Protein AF-A0A957KM39-F1 (afdb_monomer_lite)

Radius of gyration: 27.46 Å; chains: 1; bounding box: 41×81×30 Å

Sequence (98 aa):
MRTLLRTGLLAGTLAALVLLSGAFLAPDPVAAQTIPPLPTPVGMADAECRGCHGDKTDVLTLPSGETLPLGVDLPALDLSPHSVHSDPSVSCTSCHIN

Structure (mmCIF, N/CA/C/O backbone):
data_AF-A0A957KM39-F1
#
_entry.id   AF-A0A957KM39-F1
#
loop_
_atom_site.group_PDB
_atom_site.id
_atom_site.type_symbol
_atom_site.label_atom_id
_atom_site.label_alt_id
_atom_site.label_comp_id
_atom_site.label_asym_id
_atom_site.label_entity_id
_atom_site.label_seq_id
_atom_site.pdbx_PDB_ins_code
_atom_site.Cartn_x
_atom_site.Cartn_y
_atom_site.Cartn_z
_atom_site.occupancy
_atom_site.B_iso_or_equiv
_atom_site.auth_seq_id
_atom_site.auth_comp_id
_atom_site.auth_asym_id
_atom_site.auth_atom_id
_atom_site.pdbx_PDB_model_num
ATOM 1 N N . MET A 1 1 ? -22.652 68.124 9.774 1.00 52.94 1 MET A N 1
ATOM 2 C CA . MET A 1 1 ? -21.218 67.875 9.474 1.00 52.94 1 MET A CA 1
ATOM 3 C C . MET A 1 1 ? -20.543 66.940 10.486 1.00 52.94 1 MET A C 1
ATOM 5 O O . MET A 1 1 ? -19.884 66.006 10.061 1.00 52.94 1 MET A O 1
ATOM 9 N N . ARG A 1 2 ? -20.743 67.101 11.805 1.00 56.28 2 ARG A N 1
ATOM 10 C CA . ARG A 1 2 ? -20.129 66.234 12.841 1.00 56.28 2 ARG A CA 1
ATOM 11 C C . ARG A 1 2 ? -20.589 64.761 12.852 1.00 56.28 2 ARG A C 1
ATOM 13 O O . ARG A 1 2 ? -19.818 63.896 13.249 1.00 56.28 2 ARG A O 1
ATOM 20 N N . THR A 1 3 ? -21.810 64.464 12.405 1.00 48.03 3 THR A N 1
ATOM 21 C CA . THR A 1 3 ? -22.380 63.100 12.414 1.00 48.03 3 THR A CA 1
ATOM 22 C C . THR A 1 3 ? -21.848 62.218 11.278 1.00 48.03 3 THR A C 1
ATOM 24 O O . THR A 1 3 ? -21.624 61.034 11.488 1.00 48.03 3 THR A O 1
ATOM 27 N N . LEU A 1 4 ? -21.555 62.811 10.112 1.00 50.31 4 LEU A N 1
ATOM 28 C CA . LEU A 1 4 ? -21.007 62.114 8.936 1.00 50.31 4 LEU A CA 1
ATOM 29 C C . LEU A 1 4 ? -19.531 61.715 9.122 1.00 50.31 4 LEU A C 1
ATOM 31 O O . LEU A 1 4 ? -19.083 60.701 8.595 1.00 50.31 4 LEU A O 1
ATOM 35 N N . LEU A 1 5 ? -18.785 62.486 9.923 1.00 51.44 5 LEU A N 1
ATOM 36 C CA . LEU A 1 5 ? -17.384 62.203 10.242 1.00 51.44 5 LEU A CA 1
ATOM 37 C C . LEU A 1 5 ? -17.235 60.978 11.168 1.00 51.44 5 LEU A C 1
ATOM 39 O O . LEU A 1 5 ? -16.261 60.239 11.070 1.00 51.44 5 LEU A O 1
ATOM 43 N N . ARG A 1 6 ? -18.218 60.735 12.049 1.00 52.91 6 ARG A N 1
ATOM 44 C CA . ARG A 1 6 ? -18.227 59.588 12.976 1.00 52.91 6 ARG A CA 1
ATOM 45 C C . ARG A 1 6 ? -18.575 58.269 12.285 1.00 52.91 6 ARG A C 1
ATOM 47 O O . ARG A 1 6 ? -17.987 57.246 12.617 1.00 52.91 6 ARG A O 1
ATOM 54 N N . THR A 1 7 ? -19.484 58.289 11.313 1.00 54.59 7 THR A N 1
ATOM 55 C CA . THR A 1 7 ? -19.865 57.092 10.545 1.00 54.59 7 THR A CA 1
ATOM 56 C C . THR A 1 7 ? -18.756 56.626 9.602 1.00 54.59 7 THR A C 1
ATOM 58 O O . THR A 1 7 ? -18.544 55.425 9.473 1.00 54.59 7 THR A O 1
ATOM 61 N N . GLY A 1 8 ? -17.996 57.553 9.004 1.00 55.25 8 GLY A N 1
ATOM 62 C CA . GLY A 1 8 ? -16.839 57.206 8.168 1.00 55.25 8 GLY A CA 1
ATOM 63 C C . GLY A 1 8 ? -15.703 56.542 8.953 1.00 55.25 8 GLY A C 1
ATOM 64 O O . GLY A 1 8 ? -15.090 55.594 8.469 1.00 55.25 8 GLY A O 1
ATOM 65 N N . LEU A 1 9 ? -15.470 56.985 10.194 1.00 59.25 9 LEU A N 1
ATOM 66 C CA . LEU A 1 9 ? -14.422 56.427 11.053 1.00 59.25 9 LEU A CA 1
ATOM 67 C C . LEU A 1 9 ? -14.745 54.992 11.509 1.00 59.25 9 LEU A C 1
ATOM 69 O O . LEU A 1 9 ? -13.861 54.144 11.518 1.00 59.25 9 LEU A O 1
ATOM 73 N N . LEU A 1 10 ? -16.014 54.710 11.833 1.00 58.81 10 LEU A N 1
ATOM 74 C CA . LEU A 1 10 ? -16.478 53.373 12.232 1.00 58.81 10 LEU A CA 1
ATOM 75 C C . LEU A 1 10 ? -16.477 52.368 11.069 1.00 58.81 10 LEU A C 1
ATOM 77 O O . LEU A 1 10 ? -16.127 51.206 11.260 1.00 58.81 10 LEU A O 1
ATOM 81 N N . ALA A 1 11 ? -16.840 52.802 9.859 1.00 61.09 11 ALA A N 1
ATOM 82 C CA . ALA A 1 11 ? -16.793 51.939 8.678 1.00 61.09 11 ALA A CA 1
ATOM 83 C C . ALA A 1 11 ? -15.347 51.585 8.281 1.00 61.09 11 ALA A C 1
ATOM 85 O O . ALA A 1 11 ? -15.067 50.446 7.908 1.00 61.09 11 ALA A O 1
ATOM 86 N N . GLY A 1 12 ? -14.418 52.540 8.414 1.00 61.66 12 GLY A N 1
ATOM 87 C CA . GLY A 1 12 ? -12.999 52.323 8.129 1.00 61.66 12 GLY A CA 1
ATOM 88 C C . GLY A 1 12 ? -12.333 51.329 9.083 1.00 61.66 12 GLY A C 1
ATOM 89 O O . GLY A 1 12 ? -11.574 50.470 8.638 1.00 61.66 12 GLY A O 1
ATOM 90 N N . THR A 1 13 ? -12.645 51.389 10.382 1.00 62.62 13 THR A N 1
ATOM 91 C CA . THR A 1 13 ? -12.073 50.453 11.363 1.00 62.62 13 THR A CA 1
ATOM 92 C C . THR A 1 13 ? -12.600 49.031 11.194 1.00 62.62 13 THR A C 1
ATOM 94 O O . THR A 1 13 ? -11.820 48.090 11.305 1.00 62.62 13 THR A O 1
ATOM 97 N N . LEU A 1 14 ? -13.884 48.857 10.861 1.00 64.50 14 LEU A N 1
ATOM 98 C CA . LEU A 1 14 ? -14.466 47.541 10.569 1.00 64.50 14 LEU A CA 1
ATOM 99 C C . LEU A 1 14 ? -13.842 46.891 9.327 1.00 64.50 14 LEU A C 1
ATOM 101 O O . LEU A 1 14 ? -13.465 45.723 9.378 1.00 64.50 14 LEU A O 1
ATOM 105 N N . ALA A 1 15 ? -13.669 47.645 8.237 1.00 64.00 15 ALA A N 1
ATOM 106 C CA . ALA A 1 15 ? -13.032 47.130 7.024 1.00 64.00 15 ALA A CA 1
ATOM 107 C C . ALA A 1 15 ? -11.559 46.746 7.257 1.00 64.00 15 ALA A C 1
ATOM 109 O O . ALA A 1 15 ? -11.111 45.699 6.790 1.00 64.00 15 ALA A O 1
ATOM 110 N N . ALA A 1 16 ? -10.823 47.552 8.031 1.00 63.06 16 ALA A N 1
ATOM 111 C CA . ALA A 1 16 ? -9.444 47.247 8.402 1.00 63.06 16 ALA A CA 1
ATOM 112 C C . ALA A 1 16 ? -9.344 45.980 9.268 1.00 63.06 16 ALA A C 1
ATOM 114 O O . ALA A 1 16 ? -8.452 45.167 9.043 1.00 63.06 16 ALA A O 1
ATOM 115 N N . LEU A 1 17 ? -10.276 45.771 10.207 1.00 63.25 17 LEU A N 1
ATOM 116 C CA . LEU A 1 17 ? -10.296 44.575 11.056 1.00 63.25 17 LEU A CA 1
ATOM 117 C C . LEU A 1 17 ? -10.560 43.297 10.243 1.00 63.25 17 LEU A C 1
ATOM 119 O O . LEU A 1 17 ? -9.912 42.276 10.472 1.00 63.25 17 LEU A O 1
ATOM 123 N N . VAL A 1 18 ? -11.478 43.353 9.272 1.00 65.44 18 VAL A N 1
ATOM 124 C CA . VAL A 1 18 ? -11.811 42.210 8.402 1.00 65.44 18 VAL A CA 1
ATOM 125 C C . VAL A 1 18 ? -10.627 41.832 7.510 1.00 65.44 18 VAL A C 1
ATOM 127 O O . VAL A 1 18 ? -10.300 40.652 7.398 1.00 65.44 18 VAL A O 1
ATOM 130 N N . LEU A 1 19 ? -9.932 42.819 6.939 1.00 61.44 19 LEU A N 1
ATOM 131 C CA . LEU A 1 19 ? -8.737 42.577 6.124 1.00 61.44 19 LEU A CA 1
ATOM 132 C C . LEU A 1 19 ? -7.562 42.032 6.951 1.00 61.44 19 LEU A C 1
ATOM 134 O O . LEU A 1 19 ? -6.848 41.154 6.474 1.00 61.44 19 LEU A O 1
ATOM 138 N N . LEU A 1 20 ? -7.389 42.484 8.199 1.00 60.88 20 LEU A N 1
ATOM 139 C CA . LEU A 1 20 ? -6.354 41.954 9.096 1.00 60.88 20 LEU A CA 1
ATOM 140 C C . LEU A 1 20 ? -6.638 40.511 9.545 1.00 60.88 20 LEU A C 1
ATOM 142 O O . LEU A 1 20 ? -5.707 39.753 9.797 1.00 60.88 20 LEU A O 1
ATOM 146 N N . SER A 1 21 ? -7.912 40.122 9.622 1.00 60.91 21 SER A N 1
ATOM 147 C CA . SER A 1 21 ? -8.323 38.781 10.060 1.00 60.91 21 SER A CA 1
ATOM 148 C C . SER A 1 21 ? -8.055 37.707 9.000 1.00 60.91 21 SER A C 1
ATOM 150 O O . SER A 1 21 ? -7.763 36.566 9.343 1.00 60.91 21 SER A O 1
ATOM 152 N N . GLY A 1 22 ? -8.113 38.061 7.710 1.00 59.81 22 GLY A N 1
ATOM 153 C CA . GLY A 1 22 ? -7.903 37.113 6.608 1.00 59.81 22 GLY A CA 1
ATOM 154 C C . GLY A 1 22 ? -6.463 36.605 6.471 1.00 59.81 22 GLY A C 1
ATOM 155 O O . GLY A 1 22 ? -6.250 35.521 5.937 1.00 59.81 22 GLY A O 1
ATOM 156 N N . ALA A 1 23 ? -5.477 37.344 6.988 1.00 60.75 23 ALA A N 1
ATOM 157 C CA . ALA A 1 23 ? -4.064 36.966 6.908 1.00 60.75 23 ALA A CA 1
ATOM 158 C C . ALA A 1 23 ? -3.674 35.812 7.855 1.00 60.75 23 ALA A C 1
ATOM 160 O O . ALA A 1 23 ? -2.641 35.185 7.648 1.00 60.75 23 ALA A O 1
ATOM 161 N N . PHE A 1 24 ? -4.497 35.504 8.864 1.00 60.94 24 PHE A N 1
ATOM 162 C CA . PHE A 1 24 ? -4.223 34.449 9.850 1.00 60.94 24 PHE A CA 1
ATOM 163 C C . PHE A 1 24 ? -4.819 33.079 9.494 1.00 60.94 24 PHE A C 1
ATOM 165 O O . PHE A 1 24 ? -4.591 32.120 10.223 1.00 60.94 24 PHE A O 1
ATOM 172 N N . LEU A 1 25 ? -5.580 32.966 8.397 1.00 62.44 25 LEU A N 1
ATOM 173 C CA . LEU A 1 25 ? -6.160 31.691 7.947 1.00 62.44 25 LEU A CA 1
ATOM 174 C C . LEU A 1 25 ? -5.343 30.999 6.847 1.00 62.44 25 LEU A C 1
ATOM 176 O O . LEU A 1 25 ? -5.796 29.995 6.301 1.00 62.44 25 LEU A O 1
ATOM 180 N N . ALA A 1 26 ? -4.162 31.514 6.496 1.00 68.19 26 ALA A N 1
ATOM 181 C CA . ALA A 1 26 ? -3.289 30.810 5.568 1.00 68.19 26 ALA A CA 1
ATOM 182 C C . ALA A 1 26 ? -2.786 29.518 6.244 1.00 68.19 26 ALA A C 1
ATOM 184 O O . ALA A 1 26 ? -2.157 29.609 7.298 1.00 68.19 26 ALA A O 1
ATOM 185 N N . PRO A 1 27 ? -3.071 28.326 5.689 1.00 68.81 27 PRO A N 1
ATOM 186 C CA . PRO A 1 27 ? -2.493 27.097 6.205 1.00 68.81 27 PRO A CA 1
ATOM 187 C C . PRO A 1 27 ? -0.975 27.148 6.020 1.00 68.81 27 PRO A C 1
ATOM 189 O O . PRO A 1 27 ? -0.490 27.534 4.953 1.00 68.81 27 PRO A O 1
ATOM 192 N N . ASP A 1 28 ? -0.232 26.761 7.056 1.00 76.50 28 ASP A N 1
ATOM 193 C CA . ASP A 1 28 ? 1.218 26.648 6.960 1.00 76.50 28 ASP A CA 1
ATOM 194 C C . ASP A 1 28 ? 1.597 25.670 5.834 1.00 76.50 28 ASP A C 1
ATOM 196 O O . ASP A 1 28 ? 0.977 24.605 5.702 1.00 76.50 28 ASP A O 1
ATOM 200 N N . PRO A 1 29 ? 2.617 25.988 5.017 1.00 72.19 29 PRO A N 1
ATOM 201 C CA . PRO A 1 29 ? 3.154 25.030 4.069 1.00 72.19 29 PRO A CA 1
ATOM 202 C C . PRO A 1 29 ? 3.765 23.864 4.853 1.00 72.19 29 PRO A C 1
ATOM 204 O O . PRO A 1 29 ? 4.843 23.977 5.438 1.00 72.19 29 PRO A O 1
ATOM 207 N N . VAL A 1 30 ? 3.067 22.728 4.872 1.00 77.00 30 VAL A N 1
ATOM 208 C CA . VAL A 1 30 ? 3.587 21.485 5.444 1.00 77.00 30 VAL A CA 1
ATOM 209 C C . VAL A 1 30 ? 4.692 20.979 4.523 1.00 77.00 30 VAL A C 1
ATOM 211 O O . VAL A 1 30 ? 4.436 20.407 3.465 1.00 77.00 30 VAL A O 1
ATOM 214 N N . ALA A 1 31 ? 5.938 21.223 4.917 1.00 78.56 31 ALA A N 1
ATOM 215 C CA . ALA A 1 31 ? 7.087 20.605 4.281 1.00 78.56 31 ALA A CA 1
ATOM 216 C C . ALA A 1 31 ? 7.097 19.102 4.600 1.00 78.56 31 ALA A C 1
ATOM 218 O O . ALA A 1 31 ? 6.934 18.698 5.754 1.00 78.56 31 ALA A O 1
ATOM 219 N N . ALA A 1 32 ? 7.300 18.273 3.574 1.00 72.69 32 ALA A N 1
ATOM 220 C CA . ALA A 1 32 ? 7.518 16.846 3.760 1.00 72.69 32 ALA A CA 1
ATOM 221 C C . ALA A 1 32 ? 8.784 16.624 4.601 1.00 72.69 32 ALA A C 1
ATOM 223 O O . ALA A 1 32 ? 9.827 17.234 4.361 1.00 72.69 32 ALA A O 1
ATOM 224 N N . GLN A 1 33 ? 8.680 15.759 5.604 1.00 72.25 33 GLN A N 1
ATOM 225 C CA . GLN A 1 33 ? 9.800 15.441 6.479 1.00 72.25 33 GLN A CA 1
ATOM 226 C C . GLN A 1 33 ? 10.749 14.498 5.741 1.00 72.25 33 GLN A C 1
ATOM 228 O O . GLN A 1 33 ? 10.316 13.493 5.178 1.00 72.25 33 GLN A O 1
ATOM 233 N N . THR A 1 34 ? 12.046 14.802 5.743 1.00 60.69 34 THR A N 1
ATOM 234 C CA . THR A 1 34 ? 13.058 13.909 5.175 1.00 60.69 34 THR A CA 1
ATOM 235 C C . THR A 1 34 ? 13.310 12.763 6.150 1.00 60.69 34 THR A C 1
ATOM 237 O O . THR A 1 34 ? 13.966 12.953 7.176 1.00 60.69 34 THR A O 1
ATOM 240 N N . ILE A 1 35 ? 12.776 11.582 5.847 1.00 59.94 35 ILE A N 1
ATOM 241 C CA . ILE A 1 35 ? 13.060 10.357 6.599 1.00 59.94 35 ILE A CA 1
ATOM 242 C C . ILE A 1 35 ? 14.457 9.863 6.173 1.00 59.94 35 ILE A C 1
ATOM 244 O O . ILE A 1 35 ? 14.707 9.758 4.970 1.00 59.94 35 ILE A O 1
ATOM 248 N N . PRO A 1 36 ? 15.387 9.589 7.110 1.00 65.56 36 PRO A N 1
ATOM 249 C CA . PRO A 1 36 ? 16.666 8.963 6.783 1.00 65.56 36 PRO A CA 1
ATOM 250 C C . PRO A 1 36 ? 16.443 7.660 6.000 1.00 65.56 36 PRO A C 1
ATOM 252 O O . PRO A 1 36 ? 15.515 6.923 6.341 1.00 65.56 36 PRO A O 1
ATOM 255 N N . PRO A 1 37 ? 17.267 7.340 4.984 1.00 60.25 37 PRO A N 1
ATOM 256 C CA . PRO A 1 37 ? 17.115 6.091 4.250 1.00 60.25 37 PRO A CA 1
ATOM 257 C C . PRO A 1 37 ? 17.269 4.922 5.226 1.00 60.25 37 PRO A C 1
ATOM 259 O O . PRO A 1 37 ? 18.297 4.807 5.901 1.00 60.25 37 PRO A O 1
ATOM 262 N N . LEU A 1 38 ? 16.238 4.077 5.337 1.00 58.47 38 LEU A N 1
ATOM 263 C CA . LEU A 1 38 ? 16.347 2.869 6.147 1.00 58.47 38 LEU A CA 1
ATOM 264 C C . LEU A 1 38 ? 17.379 1.912 5.521 1.00 58.47 38 LEU A C 1
ATOM 266 O O . LEU A 1 38 ? 17.594 1.949 4.303 1.00 58.47 38 LEU A O 1
ATOM 270 N N . PRO A 1 39 ? 18.042 1.066 6.338 1.00 57.81 39 PRO A N 1
ATOM 271 C CA . PRO A 1 39 ? 18.956 0.057 5.825 1.00 57.81 39 PRO A CA 1
ATOM 272 C C . PRO A 1 39 ? 18.207 -0.788 4.804 1.00 57.81 39 PRO A C 1
ATOM 274 O O . PRO A 1 39 ? 17.157 -1.336 5.124 1.00 57.81 39 PRO A O 1
ATOM 277 N N . THR A 1 40 ? 18.726 -0.855 3.579 1.00 54.50 40 THR A N 1
ATOM 278 C CA . THR A 1 40 ? 18.084 -1.571 2.479 1.00 54.50 40 THR A CA 1
ATOM 279 C C . THR A 1 40 ? 18.012 -3.048 2.865 1.00 54.50 40 THR A C 1
ATOM 281 O O . THR A 1 40 ? 19.066 -3.688 2.969 1.00 54.50 40 THR A O 1
ATOM 284 N N . PRO A 1 41 ? 16.819 -3.625 3.103 1.00 54.53 41 PRO A N 1
ATOM 285 C CA . PRO A 1 41 ? 16.704 -5.071 3.150 1.00 54.53 41 PRO A CA 1
ATOM 286 C C . PRO A 1 41 ? 17.171 -5.592 1.789 1.00 54.53 41 PRO A C 1
ATOM 288 O O . PRO A 1 41 ? 16.931 -4.943 0.769 1.00 54.53 41 PRO A O 1
ATOM 291 N N . VAL A 1 42 ? 17.861 -6.734 1.756 1.00 54.69 42 VAL A N 1
ATOM 292 C CA . VAL A 1 42 ? 18.184 -7.417 0.496 1.00 54.69 42 VAL A CA 1
ATOM 293 C C . VAL A 1 42 ? 16.849 -7.663 -0.214 1.00 54.69 42 VAL A C 1
ATOM 295 O O . VAL A 1 42 ? 16.031 -8.448 0.257 1.00 54.69 42 VAL A O 1
ATOM 298 N N . GLY A 1 43 ? 16.589 -6.855 -1.244 1.00 54.44 43 GLY A N 1
ATOM 299 C CA . GLY A 1 43 ? 15.235 -6.519 -1.668 1.00 54.44 43 GLY A CA 1
ATOM 300 C C . GLY A 1 43 ? 14.513 -7.706 -2.279 1.00 54.44 43 GLY A C 1
ATOM 301 O O . GLY A 1 43 ? 14.920 -8.214 -3.323 1.00 54.44 43 GLY A O 1
ATOM 302 N N . MET A 1 44 ? 13.409 -8.115 -1.658 1.00 62.19 44 MET A N 1
ATOM 303 C CA . MET A 1 44 ? 12.368 -8.806 -2.405 1.00 62.19 44 MET A CA 1
ATOM 304 C C . MET A 1 44 ? 11.820 -7.830 -3.447 1.00 62.19 44 MET A C 1
ATOM 306 O O . MET A 1 44 ? 11.553 -6.671 -3.131 1.00 62.19 44 MET A O 1
ATOM 310 N N . ALA A 1 45 ? 11.686 -8.282 -4.692 1.00 72.69 45 ALA A N 1
ATOM 311 C CA . ALA A 1 45 ? 11.033 -7.482 -5.716 1.00 72.69 45 ALA A CA 1
ATOM 312 C C . ALA A 1 45 ? 9.552 -7.296 -5.357 1.00 72.69 45 ALA A C 1
ATOM 314 O O . ALA A 1 45 ? 8.919 -8.222 -4.852 1.00 72.69 45 ALA A O 1
ATOM 315 N N . ASP A 1 46 ? 8.977 -6.141 -5.692 1.00 81.94 46 ASP A N 1
ATOM 316 C CA . ASP A 1 46 ? 7.555 -5.846 -5.463 1.00 81.94 46 ASP A CA 1
ATOM 317 C C . ASP A 1 46 ? 6.616 -6.924 -6.012 1.00 81.94 46 ASP A C 1
ATOM 319 O O . ASP A 1 46 ? 5.567 -7.184 -5.430 1.00 81.94 46 ASP A O 1
ATOM 323 N N . ALA A 1 47 ? 7.003 -7.584 -7.107 1.00 82.31 47 ALA A N 1
ATOM 324 C CA . ALA A 1 47 ? 6.252 -8.693 -7.684 1.00 82.31 47 ALA A CA 1
ATOM 325 C C . ALA A 1 47 ? 6.011 -9.835 -6.677 1.00 82.31 47 ALA A C 1
ATOM 327 O O . ALA A 1 47 ? 4.912 -10.384 -6.631 1.00 82.31 47 ALA A O 1
ATOM 328 N N . GLU A 1 48 ? 6.997 -10.143 -5.832 1.00 85.62 48 GLU A N 1
ATOM 329 C CA . GLU A 1 48 ? 6.893 -11.193 -4.813 1.00 85.62 48 GLU A CA 1
ATOM 330 C C . GLU A 1 48 ? 5.912 -10.793 -3.703 1.00 85.62 48 GLU A C 1
ATOM 332 O O . GLU A 1 48 ? 5.085 -11.596 -3.273 1.00 85.62 48 GLU A O 1
ATOM 337 N N . CYS A 1 49 ? 5.944 -9.527 -3.272 1.00 86.69 49 CYS A N 1
ATOM 338 C CA . CYS A 1 49 ? 4.981 -8.995 -2.307 1.00 86.69 49 CYS A CA 1
ATOM 339 C C . CYS A 1 49 ? 3.561 -9.011 -2.891 1.00 86.69 49 CYS A C 1
ATOM 341 O O . CYS A 1 49 ? 2.619 -9.484 -2.253 1.00 86.69 49 CYS A O 1
ATOM 343 N N . ARG A 1 50 ? 3.410 -8.523 -4.126 1.00 88.56 50 ARG A N 1
ATOM 344 C CA . ARG A 1 50 ? 2.125 -8.415 -4.824 1.00 88.56 50 ARG A CA 1
ATOM 345 C C . ARG A 1 50 ? 1.462 -9.762 -5.075 1.00 88.56 50 ARG A C 1
ATOM 347 O O . ARG A 1 50 ? 0.241 -9.807 -5.004 1.00 88.56 50 ARG A O 1
ATOM 354 N N . GLY A 1 51 ? 2.225 -10.829 -5.314 1.00 88.62 51 GLY A N 1
ATOM 355 C CA . GLY A 1 51 ? 1.669 -12.172 -5.505 1.00 88.62 51 GLY A CA 1
ATOM 356 C C . GLY A 1 51 ? 0.806 -12.604 -4.318 1.00 88.62 51 GLY A C 1
ATOM 357 O O . GLY A 1 51 ? -0.403 -12.757 -4.441 1.00 88.62 51 GLY A O 1
ATOM 358 N N . CYS A 1 52 ? 1.399 -12.706 -3.129 1.00 89.06 52 CYS A N 1
ATOM 359 C CA . CYS A 1 52 ? 0.659 -13.152 -1.946 1.00 89.06 52 CYS A CA 1
ATOM 360 C C . CYS A 1 52 ? -0.345 -12.109 -1.426 1.00 89.06 52 CYS A C 1
ATOM 362 O O . CYS A 1 52 ? -1.415 -12.473 -0.939 1.00 89.06 52 CYS A O 1
ATOM 364 N N . HIS A 1 53 ? -0.009 -10.815 -1.480 1.00 90.00 53 HIS A N 1
ATOM 365 C CA . HIS A 1 53 ? -0.864 -9.766 -0.910 1.00 90.00 53 HIS A CA 1
ATOM 366 C C . HIS A 1 53 ? -2.025 -9.344 -1.815 1.00 90.00 53 HIS A C 1
ATOM 368 O O . HIS A 1 53 ? -3.052 -8.908 -1.291 1.00 90.00 53 HIS A O 1
ATOM 374 N N . GLY A 1 54 ? -1.881 -9.474 -3.136 1.00 90.06 54 GLY A N 1
ATOM 375 C CA . GLY A 1 54 ? -2.957 -9.229 -4.098 1.00 90.06 54 GLY A CA 1
ATOM 376 C C . GLY A 1 54 ? -4.006 -10.338 -4.109 1.00 90.06 54 GLY A C 1
ATOM 377 O O . GLY A 1 54 ? -5.185 -10.059 -4.306 1.00 90.06 54 GLY A O 1
ATOM 378 N N . ASP A 1 55 ? -3.598 -11.574 -3.817 1.00 91.44 55 ASP A N 1
ATOM 379 C CA . ASP A 1 55 ? -4.496 -12.734 -3.774 1.00 91.44 55 ASP A CA 1
ATOM 380 C C . ASP A 1 55 ? -5.263 -12.859 -2.445 1.00 91.44 55 ASP A C 1
ATOM 382 O O . ASP A 1 55 ? -6.157 -13.696 -2.299 1.00 91.44 55 ASP A O 1
ATOM 386 N N . LYS A 1 56 ? -4.935 -12.037 -1.441 1.00 93.75 56 LYS A N 1
ATOM 387 C CA . LYS A 1 56 ? -5.572 -12.089 -0.123 1.00 93.75 56 LYS A CA 1
ATOM 388 C C . LYS A 1 56 ? -6.974 -11.479 -0.170 1.00 93.75 56 LYS A C 1
ATOM 390 O O . LYS A 1 56 ? -7.136 -10.265 -0.243 1.00 93.75 56 LYS A O 1
ATOM 395 N N . THR A 1 57 ? -7.993 -12.321 -0.015 1.00 93.88 57 THR A N 1
ATOM 396 C CA . THR A 1 57 ? -9.411 -11.912 -0.028 1.00 93.88 57 THR A CA 1
ATOM 397 C C . THR A 1 57 ? -10.067 -11.889 1.353 1.00 93.88 57 THR A C 1
ATOM 399 O O . THR A 1 57 ? -11.288 -11.777 1.454 1.00 93.88 57 THR A O 1
ATOM 402 N N . ASP A 1 58 ? -9.288 -12.053 2.424 1.00 94.88 58 ASP A N 1
ATOM 403 C CA . ASP A 1 58 ? -9.827 -12.078 3.782 1.00 94.88 58 ASP A CA 1
ATOM 404 C C . ASP A 1 58 ? -10.478 -10.743 4.151 1.00 94.88 58 ASP A C 1
ATOM 406 O O . ASP A 1 58 ? -9.982 -9.666 3.810 1.00 94.88 58 ASP A O 1
ATOM 410 N N . VAL A 1 59 ? -11.562 -10.823 4.918 1.00 96.44 59 VAL A N 1
ATOM 411 C CA . VAL A 1 59 ? -12.288 -9.663 5.434 1.00 96.44 59 VAL A CA 1
ATOM 412 C C . VAL A 1 59 ? -12.394 -9.785 6.945 1.00 96.44 59 VAL A C 1
ATOM 414 O O . VAL A 1 59 ? -12.858 -10.796 7.473 1.00 96.44 59 VAL A O 1
ATOM 417 N N . LEU A 1 60 ? -11.983 -8.736 7.650 1.00 96.81 60 LEU A N 1
ATOM 418 C CA . LEU A 1 60 ? -12.162 -8.614 9.088 1.00 96.81 60 LEU A CA 1
ATOM 419 C C . LEU A 1 60 ? -13.473 -7.890 9.381 1.00 96.81 60 LEU A C 1
ATOM 421 O O . LEU A 1 60 ? -13.692 -6.787 8.891 1.00 96.81 60 LEU A O 1
ATOM 425 N N . THR A 1 61 ? -14.325 -8.480 10.219 1.00 97.88 61 THR A N 1
ATOM 426 C CA . THR A 1 61 ? -15.467 -7.761 10.803 1.00 97.88 61 THR A CA 1
ATOM 427 C C . THR A 1 61 ? -15.033 -7.139 12.123 1.00 97.88 61 THR A C 1
ATOM 429 O O . THR A 1 61 ? -14.598 -7.841 13.037 1.00 97.88 61 THR A O 1
ATOM 432 N N . LEU A 1 62 ? -15.121 -5.818 12.217 1.00 97.19 62 LEU A N 1
ATOM 433 C CA . LEU A 1 62 ? -14.784 -5.060 13.415 1.00 97.19 62 LEU A CA 1
ATOM 434 C C . LEU A 1 62 ? -15.901 -5.189 14.468 1.00 97.19 62 LEU A C 1
ATOM 436 O O . LEU A 1 62 ? -17.048 -5.465 14.115 1.00 97.19 62 LEU A O 1
ATOM 440 N N . PRO A 1 63 ? -15.628 -4.926 15.762 1.00 97.81 63 PRO A N 1
ATOM 441 C CA . PRO A 1 63 ? -16.659 -4.952 16.808 1.00 97.81 63 PRO A CA 1
ATOM 442 C C . PRO A 1 63 ? -17.832 -3.986 16.576 1.00 97.81 63 PRO A C 1
ATOM 444 O O . PRO A 1 63 ? -18.911 -4.191 17.121 1.00 97.81 63 PRO A O 1
ATOM 447 N N . SER A 1 64 ? -17.630 -2.941 15.766 1.00 97.38 64 SER A N 1
ATOM 448 C CA . SER A 1 64 ? -18.680 -2.017 15.321 1.00 97.38 64 SER A CA 1
ATOM 449 C C . SER A 1 64 ? -19.645 -2.624 14.294 1.00 97.38 64 SER A C 1
ATOM 451 O O . SER A 1 64 ? -20.691 -2.035 14.031 1.00 97.38 64 SER A O 1
ATOM 453 N N . GLY A 1 65 ? -19.304 -3.772 13.701 1.00 97.50 65 GLY A N 1
ATOM 454 C CA . GLY A 1 65 ? -20.022 -4.397 12.587 1.00 97.50 65 GLY A CA 1
ATOM 455 C C . GLY A 1 65 ? -19.526 -3.978 11.199 1.00 97.50 65 GLY A C 1
ATOM 456 O O . GLY A 1 65 ? -19.991 -4.524 10.204 1.00 97.50 65 GLY A O 1
ATOM 457 N N . GLU A 1 66 ? -18.582 -3.040 11.112 1.00 98.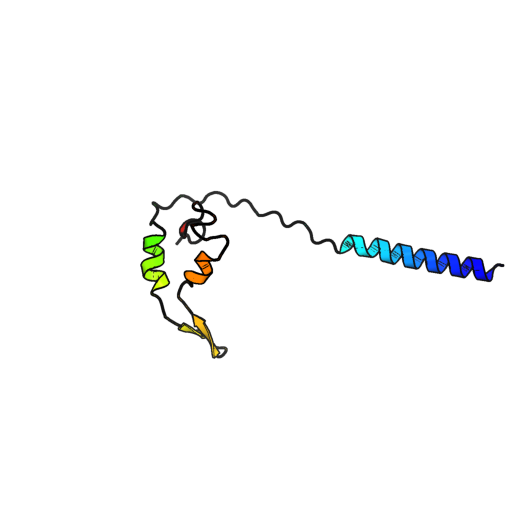12 66 GLU A N 1
ATOM 458 C CA . GLU A 1 66 ? -17.961 -2.638 9.847 1.00 98.12 66 GLU A CA 1
ATOM 459 C C . GLU A 1 66 ? -16.992 -3.713 9.330 1.00 98.12 66 GLU A C 1
ATOM 461 O O . GLU A 1 66 ? -16.393 -4.455 10.112 1.00 98.12 66 GLU A O 1
ATOM 466 N N . THR A 1 67 ? -16.826 -3.802 8.010 1.00 97.69 67 THR A N 1
ATOM 467 C CA . THR A 1 67 ? -15.943 -4.779 7.362 1.00 97.69 67 THR A CA 1
ATOM 468 C C . THR A 1 67 ? -14.718 -4.110 6.757 1.00 97.69 67 THR A C 1
ATOM 470 O O . THR A 1 67 ? -14.857 -3.157 5.993 1.00 97.69 67 THR A O 1
ATOM 473 N N . LEU A 1 68 ? -13.538 -4.666 7.022 1.00 95.19 68 LEU A N 1
ATOM 474 C CA . LEU A 1 68 ? -12.263 -4.214 6.477 1.00 95.19 68 LEU A CA 1
ATOM 475 C C . LEU A 1 68 ? -11.620 -5.329 5.635 1.00 95.19 68 LEU A C 1
ATOM 477 O O . LEU A 1 68 ? -11.274 -6.378 6.190 1.00 95.19 68 LEU A O 1
ATOM 481 N N . PRO A 1 69 ? -11.433 -5.131 4.319 1.00 93.69 69 PRO A N 1
ATOM 482 C CA . PRO A 1 69 ? -10.605 -6.015 3.508 1.00 93.69 69 PRO A CA 1
ATOM 483 C C . PRO A 1 69 ? -9.169 -6.025 4.038 1.00 93.69 69 PRO A C 1
ATOM 485 O O . PRO A 1 69 ? -8.599 -4.971 4.314 1.00 93.69 69 PRO A O 1
ATOM 488 N N . LEU A 1 70 ? -8.582 -7.210 4.191 1.00 91.94 70 LEU A N 1
ATOM 489 C CA . LEU A 1 70 ? -7.218 -7.376 4.707 1.00 91.94 70 LEU A CA 1
ATOM 490 C C . LEU A 1 70 ? -6.164 -7.538 3.601 1.00 91.94 70 LEU A C 1
ATOM 492 O O . LEU A 1 70 ? -4.981 -7.691 3.909 1.00 91.94 70 LEU A O 1
ATOM 496 N N . GLY A 1 71 ? -6.587 -7.573 2.337 1.00 91.75 71 GLY A N 1
ATOM 497 C CA . GLY A 1 71 ? -5.705 -7.581 1.170 1.00 91.75 71 GLY A CA 1
ATOM 498 C C . GLY A 1 71 ? -5.228 -6.185 0.776 1.00 91.75 71 GLY A C 1
ATOM 499 O O . GLY A 1 71 ? -5.754 -5.175 1.247 1.00 91.75 71 GLY A O 1
ATOM 500 N N . VAL A 1 72 ? -4.233 -6.132 -0.110 1.00 90.94 72 VAL A N 1
ATOM 501 C CA . VAL A 1 72 ? -3.805 -4.874 -0.739 1.00 90.94 72 VAL A CA 1
ATOM 502 C C . VAL A 1 72 ? -4.591 -4.691 -2.031 1.00 90.94 72 VAL A C 1
ATOM 504 O O . VAL A 1 72 ? -4.531 -5.535 -2.921 1.00 90.94 72 VAL A O 1
ATOM 507 N N . ASP A 1 73 ? -5.299 -3.570 -2.154 1.00 91.75 73 ASP A N 1
ATOM 508 C CA . ASP A 1 73 ? -5.969 -3.186 -3.398 1.00 91.75 73 ASP A CA 1
ATOM 509 C C . ASP A 1 73 ? -4.919 -2.748 -4.436 1.00 91.75 73 ASP A C 1
ATOM 511 O O . ASP A 1 73 ? -4.529 -1.580 -4.509 1.00 91.75 73 ASP A O 1
ATOM 515 N N . LEU A 1 74 ? -4.399 -3.717 -5.199 1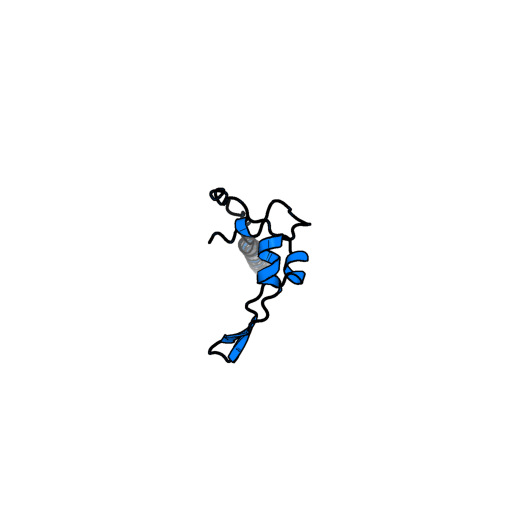.00 90.06 74 LEU A N 1
ATOM 516 C CA . LEU A 1 74 ? -3.387 -3.474 -6.229 1.00 90.06 74 LEU A CA 1
ATOM 517 C C . LEU A 1 74 ? -3.879 -2.525 -7.334 1.00 90.06 74 LEU A C 1
ATOM 519 O O . LEU A 1 74 ? -3.113 -1.630 -7.691 1.00 90.06 74 LEU A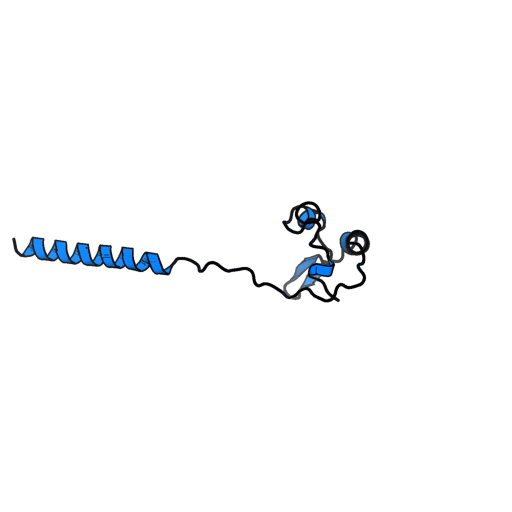 O 1
ATOM 523 N N . PRO A 1 75 ? -5.127 -2.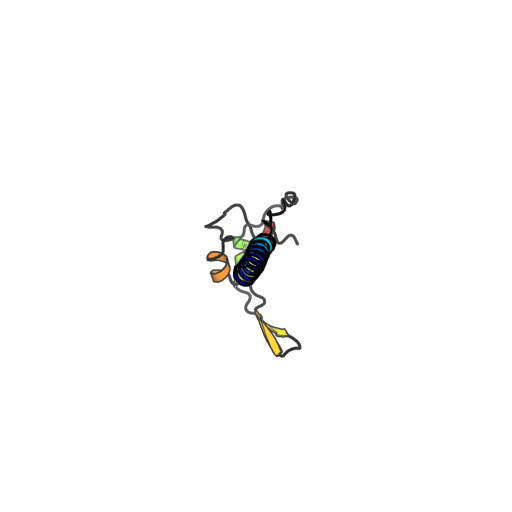634 -7.841 1.00 90.56 75 PRO A N 1
ATOM 524 C CA . PRO A 1 75 ? -5.670 -1.634 -8.758 1.00 90.56 75 PRO A CA 1
ATOM 525 C C . PRO A 1 75 ? -5.647 -0.208 -8.193 1.00 90.56 75 PRO A C 1
ATOM 527 O O . PRO A 1 75 ? -5.222 0.716 -8.887 1.00 90.56 75 PRO A O 1
ATOM 530 N N . ALA A 1 76 ? -6.063 -0.005 -6.940 1.00 90.56 76 ALA A N 1
ATOM 531 C CA . ALA A 1 76 ? -6.016 1.317 -6.315 1.00 90.56 76 ALA A CA 1
ATOM 532 C C . ALA A 1 76 ? -4.575 1.805 -6.102 1.00 90.56 76 ALA A C 1
ATOM 534 O O . ALA A 1 76 ? -4.287 2.985 -6.313 1.00 90.56 76 ALA A O 1
ATOM 535 N N . LEU A 1 77 ? -3.656 0.908 -5.733 1.00 87.75 77 LEU A N 1
ATOM 536 C CA . LEU A 1 77 ? -2.232 1.218 -5.597 1.00 87.75 77 LEU A CA 1
ATOM 537 C C . LEU A 1 77 ? -1.614 1.648 -6.936 1.00 87.75 77 LEU A C 1
ATOM 539 O O . LEU A 1 77 ? -0.862 2.623 -6.972 1.00 87.75 77 LEU A O 1
ATOM 543 N N . ASP A 1 78 ? -1.968 0.979 -8.034 1.00 87.06 78 ASP A N 1
ATOM 544 C CA . ASP A 1 78 ? -1.487 1.292 -9.386 1.00 87.06 78 ASP A CA 1
ATOM 545 C C . ASP A 1 78 ? -1.987 2.648 -9.902 1.00 87.06 78 ASP A C 1
ATOM 547 O O . ASP A 1 78 ? -1.319 3.283 -10.717 1.00 87.06 78 ASP A O 1
ATOM 551 N N . LEU A 1 79 ? -3.125 3.125 -9.395 1.00 89.12 79 LEU A N 1
ATOM 552 C CA . LEU A 1 79 ? -3.647 4.467 -9.672 1.00 89.12 79 LEU A CA 1
ATOM 553 C C . LEU A 1 79 ? -3.102 5.539 -8.717 1.00 89.12 79 LEU A C 1
ATOM 555 O O . LEU A 1 79 ? -3.369 6.728 -8.904 1.00 89.12 79 LEU A O 1
ATOM 559 N N . SER A 1 80 ? -2.353 5.142 -7.687 1.00 85.50 80 SER A N 1
ATOM 560 C CA . SER A 1 80 ? -1.802 6.062 -6.696 1.00 85.50 80 SER A CA 1
ATOM 561 C C . SER A 1 80 ? -0.468 6.681 -7.152 1.00 85.50 80 SER A C 1
ATOM 563 O O . SER A 1 80 ? 0.212 6.154 -8.039 1.00 85.50 80 SER A O 1
ATOM 565 N N . PRO A 1 81 ? -0.018 7.774 -6.510 1.00 84.62 81 PRO A N 1
ATOM 566 C CA . PRO A 1 81 ? 1.331 8.308 -6.714 1.00 84.62 81 PRO A CA 1
ATOM 567 C C . PRO A 1 81 ? 2.454 7.314 -6.383 1.00 84.62 81 PRO A C 1
ATOM 569 O O . PRO A 1 81 ? 3.561 7.481 -6.876 1.00 84.62 81 PRO A O 1
ATOM 572 N N . HIS A 1 82 ? 2.161 6.280 -5.588 1.00 79.69 82 HIS A N 1
ATOM 573 C CA . HIS A 1 82 ? 3.097 5.221 -5.202 1.00 79.69 82 HIS A CA 1
ATOM 574 C C . HIS A 1 82 ? 3.103 4.045 -6.188 1.00 79.69 82 HIS A C 1
ATOM 576 O O . HIS A 1 82 ? 3.593 2.966 -5.861 1.00 79.69 82 HIS A O 1
ATOM 582 N N . SER A 1 83 ? 2.504 4.203 -7.372 1.00 78.88 83 SER A N 1
ATOM 583 C CA . SER A 1 83 ? 2.605 3.173 -8.397 1.00 78.88 83 SER A CA 1
ATOM 584 C C . SER A 1 83 ? 4.048 3.066 -8.892 1.00 78.88 83 SER A C 1
ATOM 586 O O . SER A 1 83 ? 4.744 4.069 -9.063 1.00 78.88 83 SER A O 1
ATOM 588 N N . VAL A 1 84 ? 4.454 1.846 -9.242 1.00 69.38 84 VAL A N 1
ATOM 589 C CA . VAL A 1 84 ? 5.753 1.573 -9.879 1.00 69.38 84 VAL A CA 1
ATOM 590 C C . VAL A 1 84 ? 5.934 2.310 -11.214 1.00 69.38 84 VAL A C 1
ATOM 592 O O . VAL A 1 84 ? 7.055 2.471 -11.687 1.00 69.38 84 VAL A O 1
ATOM 595 N N . HIS A 1 85 ? 4.834 2.755 -11.831 1.00 67.62 85 HIS A N 1
ATOM 596 C CA . HIS A 1 85 ? 4.840 3.526 -13.074 1.00 67.62 85 HIS A CA 1
ATOM 597 C C . HIS A 1 85 ? 5.080 5.022 -12.830 1.00 67.62 85 HIS A C 1
ATOM 599 O O . HIS A 1 85 ? 5.615 5.702 -13.705 1.00 67.62 85 HIS A O 1
ATOM 605 N N . SER A 1 86 ? 4.674 5.528 -11.663 1.00 68.06 86 SER A N 1
ATOM 606 C CA . SER A 1 86 ? 4.789 6.935 -11.269 1.00 68.06 86 SER A CA 1
ATOM 607 C C . SER A 1 86 ? 6.125 7.226 -10.584 1.00 68.06 86 SER A C 1
ATOM 609 O O . SER A 1 86 ? 6.742 8.250 -10.870 1.00 68.06 86 SER A O 1
ATOM 611 N N . ASP A 1 87 ? 6.584 6.324 -9.713 1.00 68.81 87 ASP A N 1
ATOM 612 C CA . ASP A 1 87 ? 7.887 6.403 -9.054 1.00 68.81 87 ASP A CA 1
ATOM 613 C C . ASP A 1 87 ? 8.464 4.989 -8.825 1.00 68.81 87 ASP A C 1
ATOM 615 O O . ASP A 1 87 ? 8.124 4.325 -7.844 1.00 68.81 87 ASP A O 1
ATOM 619 N N . PRO A 1 88 ? 9.366 4.506 -9.699 1.00 66.38 88 PRO A N 1
ATOM 620 C CA . PRO A 1 88 ? 9.943 3.168 -9.580 1.00 66.38 88 PRO A CA 1
ATOM 621 C C . PRO A 1 88 ? 10.916 3.024 -8.397 1.00 66.38 88 PRO A C 1
ATOM 623 O O . PRO A 1 88 ? 11.402 1.922 -8.146 1.00 66.38 88 PRO A O 1
ATOM 626 N N . SER A 1 89 ? 11.244 4.113 -7.691 1.00 69.00 89 SER A N 1
ATOM 627 C CA . SER A 1 89 ? 12.117 4.082 -6.513 1.00 69.00 89 SER A CA 1
ATOM 628 C C . SER A 1 89 ? 11.367 3.791 -5.207 1.00 69.00 89 SER A C 1
ATOM 630 O O . SER A 1 89 ? 11.991 3.443 -4.201 1.00 69.00 89 SER A O 1
ATOM 632 N N . VAL A 1 90 ? 10.034 3.886 -5.217 1.00 77.06 90 VAL A N 1
ATOM 633 C CA . VAL A 1 90 ? 9.181 3.591 -4.062 1.00 77.06 90 VAL A CA 1
ATOM 634 C C . VAL A 1 90 ? 8.669 2.156 -4.179 1.00 77.06 90 VAL A C 1
ATOM 636 O O . VAL A 1 90 ? 7.655 1.897 -4.817 1.00 77.06 90 VAL A O 1
ATOM 639 N N . SER A 1 91 ? 9.393 1.217 -3.567 1.00 80.75 91 SER A N 1
ATOM 640 C CA . SER A 1 91 ? 8.997 -0.191 -3.472 1.00 80.75 91 SER A CA 1
ATOM 641 C C . SER A 1 91 ? 8.173 -0.458 -2.208 1.00 80.75 91 SER A C 1
ATOM 643 O O . SER A 1 91 ? 8.124 0.366 -1.288 1.00 80.75 91 SER A O 1
ATOM 645 N N . CYS A 1 92 ? 7.570 -1.643 -2.101 1.00 84.62 92 CYS A N 1
ATOM 646 C CA . CYS A 1 92 ? 6.812 -2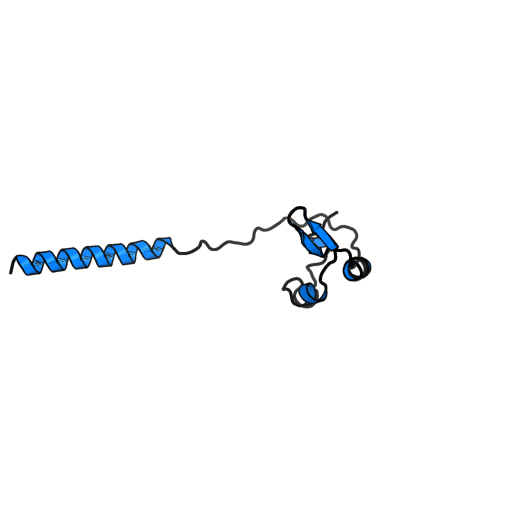.067 -0.915 1.00 84.62 92 CYS A CA 1
ATOM 647 C C . CYS A 1 92 ? 7.647 -1.916 0.371 1.00 84.62 92 CYS A C 1
ATOM 649 O O . CYS A 1 92 ? 7.173 -1.425 1.399 1.00 84.62 92 CYS A O 1
ATOM 651 N N . THR A 1 93 ? 8.928 -2.278 0.296 1.00 82.88 93 THR A N 1
ATOM 652 C CA . THR A 1 93 ? 9.869 -2.221 1.421 1.00 82.88 93 THR A CA 1
ATOM 653 C C . THR A 1 93 ? 10.386 -0.817 1.726 1.00 82.88 93 THR A C 1
ATOM 655 O O . THR A 1 93 ? 11.054 -0.643 2.740 1.00 82.88 93 THR A O 1
ATOM 658 N N . SER A 1 94 ? 10.100 0.193 0.897 1.00 79.88 94 SER A N 1
ATOM 659 C CA . SER A 1 94 ? 10.475 1.583 1.199 1.00 79.88 94 SER A CA 1
ATOM 660 C C . SER A 1 94 ? 9.728 2.129 2.423 1.00 79.88 94 SER A C 1
ATOM 662 O O . SER A 1 94 ? 10.249 3.000 3.117 1.00 79.88 94 SER A O 1
ATOM 664 N N . CYS A 1 95 ? 8.534 1.598 2.718 1.00 81.62 95 CYS A N 1
ATOM 665 C CA . CYS A 1 95 ? 7.712 2.008 3.864 1.00 81.62 95 CYS A CA 1
ATOM 666 C C . CYS A 1 95 ? 7.296 0.847 4.780 1.00 81.62 95 CYS A C 1
ATOM 668 O O . CYS A 1 95 ? 7.081 1.065 5.972 1.00 81.62 95 CYS A O 1
ATOM 670 N N . HIS A 1 96 ? 7.197 -0.380 4.262 1.00 83.38 96 HIS A N 1
ATOM 671 C CA . HIS A 1 96 ? 6.814 -1.560 5.039 1.00 83.38 96 HIS A CA 1
ATOM 672 C C . HIS A 1 96 ? 8.040 -2.391 5.404 1.00 83.38 96 HIS A C 1
ATOM 674 O O . HIS A 1 96 ? 8.328 -3.419 4.791 1.00 83.38 96 HIS A O 1
ATOM 680 N N . ILE A 1 97 ? 8.775 -1.922 6.408 1.00 70.44 97 ILE A N 1
ATOM 681 C CA . ILE A 1 97 ? 9.928 -2.641 6.943 1.00 70.44 97 ILE A CA 1
ATOM 682 C C . ILE A 1 97 ? 9.426 -3.516 8.083 1.00 70.44 97 ILE A C 1
ATOM 684 O O . ILE A 1 97 ? 8.898 -3.012 9.072 1.00 70.44 97 ILE A O 1
ATOM 688 N N . ASN A 1 98 ? 9.500 -4.825 7.853 1.00 56.78 98 ASN A N 1
ATOM 689 C CA . ASN A 1 98 ? 9.034 -5.854 8.773 1.00 56.78 98 ASN A CA 1
ATOM 690 C C . ASN A 1 98 ? 9.857 -5.896 10.064 1.00 56.78 98 ASN A C 1
ATOM 692 O O . ASN A 1 98 ? 11.100 -5.776 9.970 1.00 56.78 98 ASN A O 1
#

Foldseek 3Di:
DVVVVVVVVVVVVVVVVVVVVVVVPDDPPDDDDDDPQDDDDPDDALVVVCV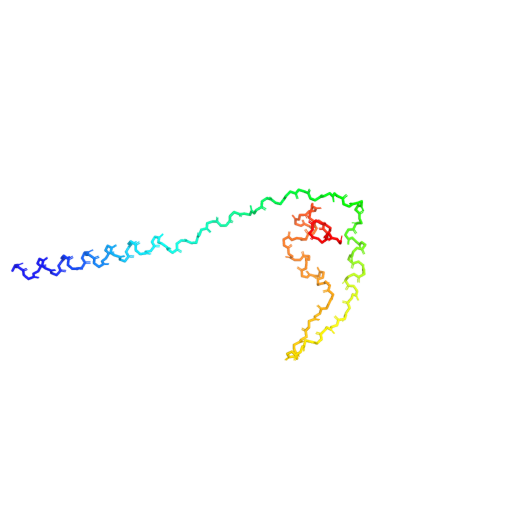VQVPQQDWDQDPVRDIDGPGDPVVVCCVDCQHCVNPVVRGPCRPDPD

Secondary structure (DSSP, 8-state):
-HHHHHHHHHHHHHHHHHHHHHTT-PPP--PPP-PPPPP--SPPPHHHHHHHHHS---EEEPTTS-EEE-S--HHHHHTSTTSTTT-TT--GGGT---

pLDDT: mean 74.84, std 14.94, range [48.03, 98.12]